Protein AF-A0A520GZL3-F1 (afdb_monomer_lite)

Sequence (51 aa):
AVRLLTNNPAKVAQLEAAGTRVVERVPHHLPPNPHNARYLATKRDRTGHEF

Foldseek 3Di:
DDAAADQFPVVQVVCVVVVHDHPHHHYDDDDDDPVCPVVVVCCCVPRVGDD

Radius of gyration: 12.38 Å; chains: 1; bounding box: 29×15×32 Å

pLDDT: mean 83.67, std 8.54, range [64.44, 94.81]

Secondary structure (DSSP, 8-state):
-EEEE-S-HHHHHHHHHTT--EEEEEP------TTTHHHHHHHHHHH----

Structure (mmCIF, N/CA/C/O backbone):
data_AF-A0A520GZL3-F1
#
_entry.id   AF-A0A520GZL3-F1
#
loop_
_atom_site.group_PDB
_atom_site.id
_atom_site.type_symbol
_atom_site.label_atom_id
_atom_site.label_alt_id
_atom_site.label_comp_id
_atom_site.label_asym_id
_atom_site.label_entity_id
_atom_site.label_seq_id
_atom_site.pdbx_PDB_ins_code
_atom_site.Cartn_x
_atom_site.Cartn_y
_atom_site.Cartn_z
_atom_site.occupancy
_atom_site.B_iso_or_equiv
_atom_site.auth_seq_id
_atom_site.auth_comp_id
_atom_site.auth_asym_id
_atom_site.auth_atom_id
_atom_site.pdbx_PDB_model_num
ATOM 1 N N . ALA A 1 1 ? -16.563 -1.812 6.315 1.00 82.50 1 ALA A N 1
ATOM 2 C CA . ALA A 1 1 ? -15.654 -2.861 5.808 1.00 82.50 1 ALA A CA 1
ATOM 3 C C . ALA A 1 1 ? -15.275 -2.521 4.372 1.00 82.50 1 ALA A C 1
ATOM 5 O O . ALA A 1 1 ? -16.166 -2.105 3.640 1.00 82.50 1 ALA A O 1
ATOM 6 N N . VAL A 1 2 ? -13.997 -2.632 3.989 1.00 92.94 2 VAL A N 1
ATOM 7 C CA . VAL A 1 2 ? -13.484 -2.179 2.679 1.00 92.94 2 VAL A CA 1
ATOM 8 C C . VAL A 1 2 ? -12.624 -3.234 1.982 1.00 92.94 2 VAL A C 1
ATOM 10 O O . VAL A 1 2 ? -11.926 -4.007 2.640 1.00 92.94 2 VAL A O 1
ATOM 13 N N . ARG A 1 3 ? -12.642 -3.219 0.646 1.00 93.44 3 ARG A N 1
ATOM 14 C CA . ARG A 1 3 ? -11.663 -3.908 -0.206 1.00 93.44 3 ARG A CA 1
ATOM 15 C C . ARG A 1 3 ? -10.545 -2.916 -0.510 1.00 93.44 3 ARG A C 1
ATOM 17 O O . ARG A 1 3 ? -10.792 -1.886 -1.136 1.00 93.44 3 ARG A O 1
ATOM 24 N N . LEU A 1 4 ? -9.348 -3.173 0.000 1.00 92.38 4 LEU A N 1
ATOM 25 C CA . LEU A 1 4 ? -8.248 -2.218 -0.040 1.00 92.38 4 LEU A CA 1
ATOM 26 C C . LEU A 1 4 ? -7.377 -2.455 -1.273 1.00 92.38 4 LEU A C 1
ATOM 28 O O . LEU A 1 4 ? -6.658 -3.448 -1.337 1.00 92.38 4 LEU A O 1
ATOM 32 N N . LEU A 1 5 ? -7.400 -1.511 -2.214 1.00 92.44 5 LEU A N 1
ATOM 33 C CA . LEU A 1 5 ? -6.503 -1.500 -3.368 1.00 92.44 5 LEU A CA 1
ATOM 34 C C . LEU A 1 5 ? -5.109 -1.016 -2.939 1.00 92.44 5 LEU A C 1
ATOM 36 O O . LEU A 1 5 ? -4.874 0.186 -2.802 1.00 92.44 5 LEU A O 1
ATOM 40 N N . THR A 1 6 ? -4.188 -1.938 -2.657 1.00 87.44 6 TH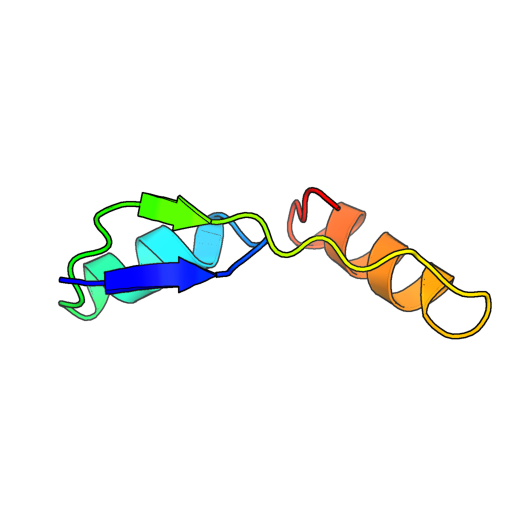R A N 1
ATOM 41 C CA . THR A 1 6 ? -2.825 -1.586 -2.241 1.00 87.44 6 THR A CA 1
ATOM 42 C C . THR A 1 6 ? -1.818 -2.702 -2.497 1.00 87.44 6 THR A C 1
ATOM 44 O O . THR A 1 6 ? -2.081 -3.873 -2.233 1.00 87.44 6 THR A O 1
ATOM 47 N N . ASN A 1 7 ? -0.610 -2.310 -2.906 1.00 85.50 7 ASN A N 1
ATOM 48 C CA . ASN A 1 7 ? 0.549 -3.205 -2.975 1.00 85.50 7 ASN A CA 1
ATOM 49 C C . ASN A 1 7 ? 1.360 -3.209 -1.675 1.00 85.50 7 ASN A C 1
ATOM 51 O O . ASN A 1 7 ? 2.295 -3.987 -1.547 1.00 85.50 7 ASN A O 1
ATOM 55 N N . ASN A 1 8 ? 1.026 -2.347 -0.707 1.00 85.62 8 ASN A N 1
ATOM 56 C CA . ASN A 1 8 ? 1.755 -2.233 0.551 1.00 85.62 8 ASN A CA 1
ATOM 57 C C . ASN A 1 8 ? 1.083 -3.075 1.654 1.00 85.62 8 ASN A C 1
ATOM 59 O O . ASN A 1 8 ? 0.053 -2.642 2.184 1.00 85.62 8 ASN A O 1
ATOM 63 N N . PRO A 1 9 ? 1.661 -4.215 2.074 1.00 82.62 9 PRO A N 1
ATOM 64 C CA . PRO A 1 9 ? 1.069 -5.051 3.120 1.00 82.62 9 PRO A CA 1
ATOM 65 C C . PRO A 1 9 ? 0.973 -4.332 4.474 1.00 82.62 9 PRO A C 1
ATOM 67 O O . PRO A 1 9 ? -0.008 -4.506 5.194 1.00 82.62 9 PRO A O 1
ATOM 70 N N . ALA A 1 10 ? 1.910 -3.431 4.795 1.00 89.19 10 ALA A N 1
ATOM 71 C CA . ALA A 1 10 ? 1.872 -2.669 6.047 1.00 89.19 10 ALA A CA 1
ATOM 72 C C . ALA A 1 10 ? 0.660 -1.721 6.131 1.00 89.19 10 ALA A C 1
ATOM 74 O O . ALA A 1 10 ? 0.239 -1.334 7.222 1.00 89.19 10 ALA A O 1
ATOM 75 N N . LYS A 1 11 ? 0.070 -1.350 4.986 1.00 86.69 11 LYS A N 1
ATOM 76 C CA . LYS A 1 11 ? -1.097 -0.464 4.939 1.00 86.69 11 LYS A CA 1
ATOM 77 C C . LYS A 1 11 ? -2.367 -1.146 5.449 1.00 86.69 11 LYS A C 1
ATOM 79 O O . LYS A 1 11 ? -3.229 -0.455 5.984 1.00 86.69 11 LYS A O 1
ATOM 84 N N . VAL A 1 12 ? -2.457 -2.472 5.320 1.00 90.00 12 VAL A N 1
ATOM 85 C CA . VAL A 1 12 ? -3.559 -3.269 5.880 1.00 90.00 12 VAL A CA 1
ATOM 86 C C . VAL A 1 12 ? -3.549 -3.141 7.403 1.00 90.00 12 VAL A C 1
ATOM 88 O O . VAL A 1 12 ? -4.503 -2.618 7.970 1.00 90.00 12 VAL A O 1
ATOM 91 N N . ALA A 1 13 ? -2.422 -3.483 8.038 1.00 90.94 13 ALA A N 1
ATOM 92 C CA . ALA A 1 13 ? -2.273 -3.429 9.493 1.00 90.94 13 ALA A CA 1
ATOM 93 C C . ALA A 1 13 ? 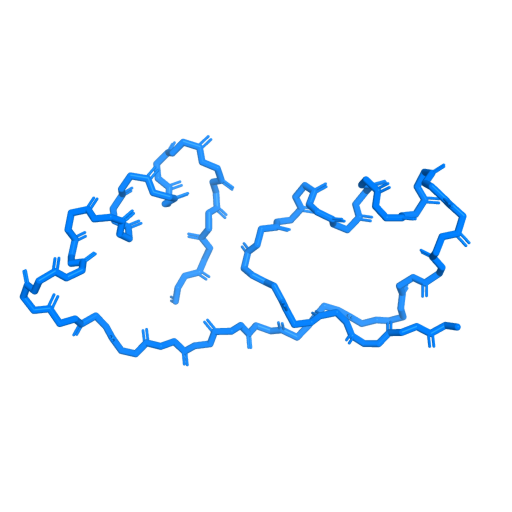-2.521 -2.020 10.065 1.00 90.94 13 ALA A C 1
ATOM 95 O O . ALA A 1 13 ? -3.163 -1.871 11.101 1.00 90.94 13 ALA A O 1
ATOM 96 N N . GLN A 1 14 ? -2.062 -0.969 9.374 1.00 93.06 14 GLN A N 1
ATOM 97 C CA . GLN A 1 14 ? -2.311 0.418 9.788 1.00 93.06 14 GLN A CA 1
ATOM 98 C C . GLN A 1 14 ? -3.795 0.796 9.752 1.00 93.06 14 GLN A C 1
ATOM 100 O O . GLN A 1 14 ? -4.269 1.491 10.648 1.00 93.06 14 GLN A O 1
ATOM 105 N N . LEU A 1 15 ? -4.527 0.374 8.718 1.00 93.19 15 LEU A N 1
ATOM 106 C CA . LEU A 1 15 ? -5.953 0.674 8.597 1.00 93.19 15 LEU A CA 1
ATOM 107 C C . LEU A 1 15 ? -6.781 -0.106 9.617 1.00 93.19 15 LEU A C 1
ATOM 109 O O . LEU A 1 15 ? -7.695 0.466 10.207 1.00 93.19 15 LEU A O 1
ATOM 113 N N . GLU A 1 16 ? -6.426 -1.363 9.874 1.00 92.56 16 GLU A N 1
ATOM 114 C CA . GLU A 1 16 ? -7.070 -2.170 10.912 1.00 92.56 16 GLU A CA 1
ATOM 115 C C . GLU A 1 16 ? -6.839 -1.583 12.308 1.00 92.56 16 GLU A C 1
ATOM 117 O O . GLU A 1 16 ? -7.798 -1.420 13.062 1.00 92.56 16 GLU A O 1
ATOM 122 N N . ALA A 1 17 ? -5.609 -1.159 12.620 1.00 93.81 17 ALA A N 1
ATOM 123 C CA . ALA A 1 17 ? -5.293 -0.470 13.873 1.00 93.81 17 ALA A CA 1
ATOM 124 C C . ALA A 1 17 ? -6.046 0.866 14.029 1.00 93.81 17 ALA A C 1
ATOM 126 O O . ALA A 1 17 ? -6.384 1.261 15.142 1.00 93.81 17 ALA A O 1
ATOM 127 N N . ALA A 1 18 ? -6.354 1.543 12.920 1.00 94.81 18 ALA A N 1
ATOM 128 C CA . ALA A 1 18 ? -7.171 2.757 12.896 1.00 94.81 18 ALA A CA 1
ATOM 129 C C . ALA A 1 18 ? -8.692 2.485 12.930 1.00 94.81 18 ALA A C 1
ATOM 131 O O . ALA A 1 18 ? -9.485 3.413 12.778 1.00 94.81 18 ALA A O 1
ATOM 132 N N . GLY A 1 19 ? -9.122 1.228 13.093 1.00 94.00 19 GLY A N 1
ATOM 133 C CA . GLY A 1 19 ? -10.535 0.839 13.186 1.00 94.00 19 GLY A CA 1
ATOM 134 C C . GLY A 1 19 ? -11.227 0.596 11.841 1.00 94.00 19 GLY A C 1
ATOM 135 O O . GLY A 1 19 ? -12.431 0.335 11.794 1.00 94.00 19 GLY A O 1
ATOM 136 N N . THR A 1 20 ? -10.493 0.642 10.727 1.00 93.81 20 THR A N 1
ATOM 137 C CA . THR A 1 20 ? -11.036 0.310 9.407 1.00 93.81 20 THR A CA 1
ATOM 138 C C . THR A 1 20 ? -10.899 -1.183 9.142 1.00 93.81 20 THR A C 1
ATOM 140 O O . THR A 1 20 ? -9.811 -1.689 8.890 1.00 93.81 20 THR A O 1
ATOM 143 N N . ARG A 1 21 ? -12.028 -1.897 9.120 1.00 94.25 21 ARG A N 1
ATOM 144 C CA . ARG A 1 21 ? -12.051 -3.320 8.751 1.00 94.25 21 ARG A CA 1
ATOM 145 C C . ARG A 1 21 ? -11.726 -3.514 7.267 1.00 94.25 21 ARG A C 1
ATOM 147 O O . ARG A 1 21 ? -12.557 -3.175 6.415 1.00 94.25 21 ARG A O 1
ATOM 154 N N . VAL A 1 22 ? -10.576 -4.115 6.975 1.00 93.12 22 VAL A N 1
ATOM 155 C CA . VAL A 1 22 ? -10.181 -4.568 5.635 1.00 93.12 22 VAL A CA 1
ATOM 156 C C . VAL A 1 22 ? -10.682 -6.001 5.445 1.00 93.12 22 VAL A C 1
ATOM 158 O O . VAL A 1 22 ? -10.410 -6.866 6.265 1.00 93.12 22 VAL A O 1
ATOM 161 N N . VAL A 1 23 ? -11.476 -6.256 4.403 1.00 94.69 23 VAL A N 1
ATOM 162 C CA . VAL A 1 23 ? -12.007 -7.610 4.117 1.00 94.69 23 VAL A CA 1
ATOM 163 C C . VAL A 1 23 ? -11.242 -8.328 3.015 1.00 9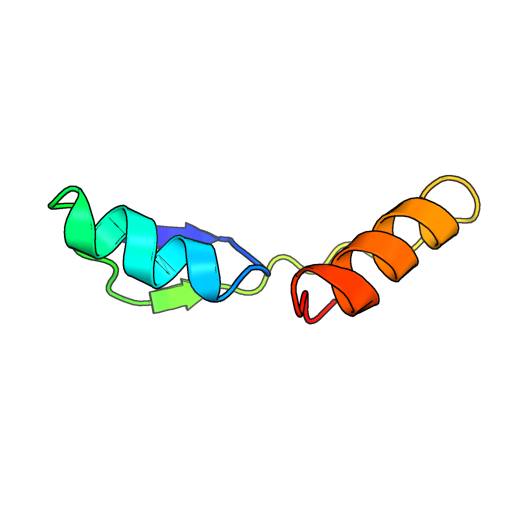4.69 23 VAL A C 1
ATOM 165 O O . VAL A 1 23 ? -11.343 -9.541 2.891 1.00 94.69 23 VAL A O 1
ATOM 168 N N . GLU A 1 24 ? -10.484 -7.581 2.218 1.00 91.50 24 GLU A N 1
ATOM 169 C CA . GLU A 1 24 ? -9.720 -8.100 1.089 1.00 91.50 24 GLU A CA 1
ATOM 170 C C . GLU A 1 24 ? -8.615 -7.100 0.731 1.00 91.50 24 GLU A C 1
ATOM 172 O O . GLU A 1 24 ? -8.865 -5.889 0.696 1.00 91.50 24 GLU A O 1
ATOM 177 N N . ARG A 1 25 ? -7.409 -7.601 0.436 1.00 90.75 25 ARG A N 1
ATOM 178 C CA . ARG A 1 25 ? -6.344 -6.830 -0.220 1.00 90.75 25 ARG A CA 1
ATOM 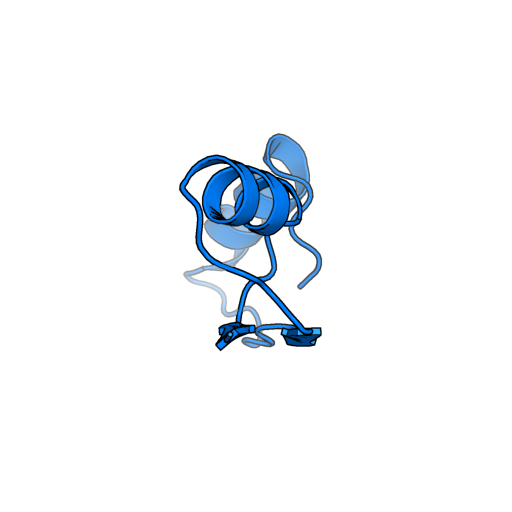179 C C . ARG A 1 25 ? -6.435 -7.078 -1.722 1.00 90.75 25 ARG A C 1
ATOM 181 O O . ARG A 1 25 ? -6.213 -8.199 -2.166 1.00 90.75 25 ARG A O 1
ATOM 188 N N . VAL A 1 26 ? -6.724 -6.030 -2.484 1.00 90.50 26 VAL A N 1
ATOM 189 C CA . VAL A 1 26 ? -6.734 -6.062 -3.949 1.00 90.50 26 VAL A CA 1
ATOM 190 C C . VAL A 1 26 ? -5.385 -5.531 -4.445 1.00 90.50 26 VAL A C 1
ATOM 192 O O . VAL A 1 26 ? -5.035 -4.392 -4.116 1.00 90.50 26 VAL A O 1
ATOM 195 N N . PRO A 1 27 ? -4.608 -6.315 -5.210 1.00 84.44 27 PRO A N 1
ATOM 196 C CA . PRO A 1 27 ? -3.380 -5.831 -5.826 1.00 84.44 27 PRO A CA 1
ATOM 197 C C . PRO A 1 27 ? -3.653 -4.676 -6.794 1.00 84.44 27 PRO A C 1
ATOM 199 O O . PRO A 1 27 ? -4.602 -4.696 -7.578 1.00 84.44 27 PRO A O 1
ATOM 202 N N . HIS A 1 28 ? -2.800 -3.663 -6.751 1.00 79.50 28 HIS A N 1
ATOM 203 C CA . HIS A 1 28 ? -2.798 -2.545 -7.679 1.00 79.50 28 HIS A CA 1
ATOM 204 C C . HIS A 1 28 ? -1.724 -2.750 -8.749 1.00 79.50 28 HIS A C 1
ATOM 206 O O . HIS A 1 28 ? -0.595 -2.274 -8.624 1.00 79.50 28 HIS A O 1
ATOM 212 N N . HIS A 1 29 ? -2.072 -3.461 -9.817 1.00 74.19 29 HIS A N 1
ATOM 213 C CA . HIS A 1 29 ? -1.158 -3.676 -10.935 1.00 74.19 29 HIS A CA 1
ATOM 214 C C . HIS A 1 29 ? -1.131 -2.447 -11.849 1.00 74.19 29 HIS A C 1
ATOM 216 O O . HIS A 1 29 ? -2.103 -2.163 -12.550 1.00 74.19 29 HIS A O 1
ATOM 222 N N . LEU A 1 30 ? -0.008 -1.725 -11.855 1.00 70.56 30 LEU A N 1
ATOM 223 C CA . LEU A 1 30 ? 0.331 -0.793 -12.930 1.00 70.56 30 LEU A CA 1
ATOM 224 C C . LEU A 1 30 ? 1.576 -1.304 -13.649 1.00 70.56 30 LEU A C 1
ATOM 226 O O . LEU A 1 30 ? 2.571 -1.593 -12.980 1.00 70.56 30 LEU A O 1
ATOM 230 N N . PRO A 1 31 ? 1.568 -1.358 -14.991 1.00 70.06 31 PRO A N 1
ATOM 231 C CA . PRO A 1 31 ? 2.766 -1.707 -15.727 1.00 70.06 31 PRO A CA 1
ATOM 232 C C . PRO A 1 31 ? 3.869 -0.668 -15.455 1.00 70.06 31 PRO A C 1
ATOM 234 O O . PRO A 1 31 ? 3.604 0.545 -15.474 1.00 70.06 31 PRO A O 1
ATOM 237 N N . PRO A 1 32 ? 5.111 -1.112 -15.195 1.00 71.12 32 PRO A N 1
ATOM 238 C CA . PRO A 1 32 ? 6.242 -0.207 -15.115 1.00 71.12 32 PRO A CA 1
ATOM 239 C C . PRO A 1 32 ? 6.451 0.483 -16.467 1.00 71.12 32 PRO A C 1
ATOM 241 O O . PRO A 1 32 ? 6.317 -0.120 -17.529 1.00 71.12 32 PRO A O 1
ATOM 244 N N . ASN A 1 33 ? 6.810 1.758 -16.418 1.00 78.19 33 ASN A N 1
ATOM 245 C CA . ASN A 1 33 ? 7.260 2.542 -17.554 1.00 78.19 33 ASN A CA 1
ATOM 246 C C . ASN A 1 33 ? 8.655 3.125 -17.250 1.00 78.19 33 ASN A C 1
ATOM 248 O O . ASN A 1 33 ? 9.082 3.149 -16.089 1.00 78.19 33 ASN A O 1
ATOM 252 N N . PRO A 1 34 ? 9.387 3.617 -18.263 1.00 80.12 34 PRO A N 1
ATOM 253 C CA . PRO A 1 34 ? 10.751 4.109 -18.066 1.00 80.12 34 PRO A CA 1
ATOM 254 C C . PRO A 1 34 ? 10.867 5.230 -17.019 1.00 80.12 34 PRO A C 1
ATOM 256 O O . PRO A 1 34 ? 11.891 5.350 -16.352 1.00 80.12 34 PRO A O 1
ATOM 259 N N . HIS A 1 35 ? 9.808 6.021 -16.826 1.00 80.44 35 HIS A N 1
ATOM 260 C CA . HIS A 1 35 ? 9.792 7.138 -15.881 1.00 80.44 35 HIS A CA 1
ATOM 261 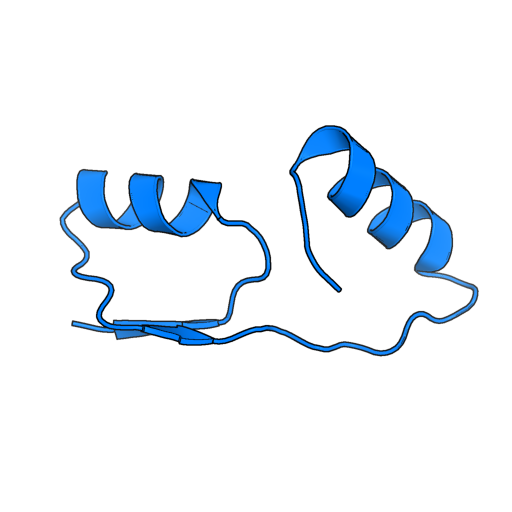C C . HIS A 1 35 ? 9.537 6.703 -14.430 1.00 80.44 35 HIS A C 1
ATOM 263 O O . HIS A 1 35 ? 10.027 7.352 -13.506 1.00 80.44 35 HIS A O 1
ATOM 269 N N . ASN A 1 36 ? 8.798 5.612 -14.201 1.00 80.19 36 ASN A N 1
ATOM 270 C CA . ASN A 1 36 ? 8.441 5.143 -12.857 1.00 80.19 36 ASN A CA 1
ATOM 271 C C . ASN A 1 36 ? 9.269 3.933 -12.377 1.00 80.19 36 ASN A C 1
ATOM 273 O O . ASN A 1 36 ? 9.196 3.592 -11.197 1.00 80.19 36 ASN A O 1
ATOM 277 N N . ALA A 1 37 ? 10.114 3.334 -13.224 1.00 79.81 37 ALA A N 1
ATOM 278 C CA . ALA A 1 37 ? 10.902 2.140 -12.894 1.00 79.81 37 ALA A CA 1
ATOM 279 C C . ALA A 1 37 ? 11.730 2.282 -11.600 1.00 79.81 37 ALA A C 1
ATOM 281 O O . ALA A 1 37 ? 11.693 1.410 -10.731 1.00 79.81 37 ALA A O 1
ATOM 282 N N . ARG A 1 38 ? 12.423 3.416 -11.415 1.00 82.06 38 ARG A N 1
ATOM 283 C CA . ARG A 1 38 ? 13.203 3.689 -10.191 1.00 82.06 38 ARG A CA 1
ATOM 284 C C . ARG A 1 38 ? 12.314 3.836 -8.950 1.00 82.06 38 ARG A C 1
ATOM 286 O O . ARG A 1 38 ? 12.696 3.419 -7.853 1.00 82.06 38 ARG A O 1
ATOM 293 N N . TYR A 1 39 ? 11.134 4.429 -9.115 1.00 80.94 39 TYR A N 1
ATOM 294 C CA . TYR A 1 39 ? 10.163 4.601 -8.037 1.00 80.94 39 TYR A CA 1
ATOM 295 C C . TYR A 1 39 ? 9.596 3.251 -7.588 1.00 80.94 39 TYR A C 1
ATOM 297 O O . TYR A 1 39 ? 9.595 2.956 -6.392 1.00 80.94 39 TYR A O 1
ATOM 305 N N . LEU A 1 40 ? 9.200 2.402 -8.541 1.00 76.69 40 LEU A N 1
ATOM 306 C CA . LEU A 1 40 ? 8.701 1.054 -8.269 1.00 76.69 40 LEU A CA 1
ATOM 307 C C . LEU A 1 40 ? 9.793 0.180 -7.629 1.00 76.69 40 LEU A C 1
ATOM 309 O O . LEU A 1 40 ? 9.535 -0.456 -6.612 1.00 76.69 40 LEU A O 1
ATOM 313 N N . ALA A 1 41 ? 11.041 0.239 -8.109 1.00 80.31 41 ALA A N 1
ATOM 314 C CA . ALA A 1 41 ? 12.161 -0.466 -7.474 1.00 80.31 41 ALA A CA 1
ATOM 315 C C . ALA A 1 41 ? 12.345 -0.055 -6.001 1.00 80.31 41 ALA A C 1
ATOM 317 O O . ALA A 1 41 ? 12.373 -0.905 -5.116 1.00 80.31 41 ALA A O 1
ATOM 318 N N . THR A 1 42 ? 12.346 1.251 -5.713 1.00 80.81 42 THR A N 1
ATOM 319 C CA . THR A 1 42 ? 12.458 1.758 -4.333 1.00 80.81 42 THR A CA 1
ATOM 320 C C . THR A 1 42 ? 11.317 1.258 -3.441 1.00 80.81 42 THR A C 1
ATOM 322 O O . THR A 1 42 ? 11.529 0.915 -2.278 1.00 80.81 42 THR A O 1
ATOM 325 N N . LYS A 1 43 ? 10.091 1.222 -3.971 1.00 76.50 43 LYS A N 1
ATOM 326 C CA . LYS A 1 43 ? 8.900 0.764 -3.248 1.00 76.50 43 LYS A CA 1
ATOM 327 C C . LYS A 1 43 ? 8.921 -0.741 -2.967 1.00 76.50 43 LYS A C 1
ATOM 329 O O . LYS A 1 43 ? 8.512 -1.149 -1.875 1.00 76.50 43 LYS A O 1
ATOM 334 N N . ARG A 1 44 ? 9.429 -1.549 -3.898 1.00 77.44 44 ARG A N 1
ATOM 335 C CA . ARG A 1 44 ? 9.669 -2.980 -3.681 1.00 77.44 44 ARG A CA 1
ATOM 336 C C . ARG A 1 44 ? 10.706 -3.171 -2.577 1.00 77.44 44 ARG A C 1
ATOM 338 O O . ARG A 1 44 ? 10.407 -3.800 -1.569 1.00 77.44 44 ARG A O 1
ATOM 345 N N . ASP A 1 45 ? 11.866 -2.537 -2.722 1.00 77.81 45 ASP A N 1
ATOM 346 C CA . ASP A 1 45 ? 13.027 -2.805 -1.870 1.00 77.81 45 ASP A CA 1
ATOM 347 C C . ASP A 1 45 ? 12.851 -2.281 -0.433 1.00 77.81 45 ASP A C 1
ATOM 349 O O . ASP A 1 45 ? 13.316 -2.907 0.514 1.00 77.81 45 ASP A O 1
ATOM 353 N N . ARG A 1 46 ? 12.164 -1.144 -0.236 1.00 77.31 46 ARG A N 1
ATOM 354 C CA . ARG A 1 46 ? 11.994 -0.537 1.102 1.00 77.31 46 ARG A CA 1
ATOM 355 C C . ARG A 1 46 ? 10.698 -0.893 1.811 1.00 77.31 46 ARG A C 1
ATOM 357 O O . ARG A 1 46 ? 10.623 -0.787 3.029 1.00 77.31 46 ARG A O 1
ATOM 364 N N . THR A 1 47 ? 9.651 -1.203 1.057 1.00 74.19 47 THR A N 1
ATOM 365 C CA . THR A 1 47 ? 8.291 -1.332 1.605 1.00 74.19 47 THR A CA 1
ATOM 366 C C . THR A 1 47 ? 7.589 -2.610 1.162 1.00 74.19 47 THR A C 1
ATOM 368 O O . THR A 1 47 ? 6.381 -2.719 1.346 1.00 74.19 47 THR A O 1
ATOM 371 N N . GLY A 1 48 ? 8.322 -3.552 0.559 1.00 69.00 48 GLY A N 1
ATOM 372 C CA . GLY A 1 48 ? 7.803 -4.862 0.171 1.00 69.00 48 GLY A CA 1
ATOM 373 C C . GLY A 1 48 ? 6.643 -4.793 -0.818 1.00 69.00 48 GLY A C 1
ATOM 374 O O . GLY A 1 48 ? 5.756 -5.635 -0.752 1.00 69.00 48 GLY A O 1
ATOM 375 N N . HIS A 1 49 ? 6.589 -3.767 -1.680 1.00 73.94 49 HIS A N 1
ATOM 376 C CA . HIS A 1 49 ? 5.530 -3.705 -2.690 1.00 73.94 49 HIS A CA 1
ATOM 377 C C . HIS A 1 49 ? 5.709 -4.840 -3.701 1.00 73.94 49 HIS A C 1
ATOM 379 O O . HIS A 1 49 ? 6.741 -4.920 -4.367 1.00 73.94 49 HIS A O 1
ATOM 385 N N . GLU A 1 50 ? 4.679 -5.670 -3.830 1.00 65.31 50 GLU A N 1
ATOM 386 C CA . GLU 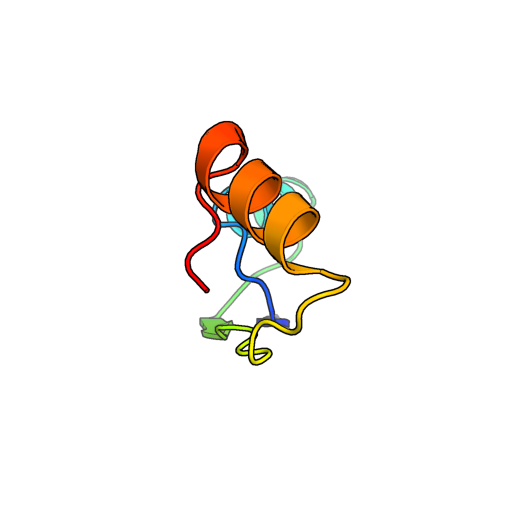A 1 50 ? 4.505 -6.623 -4.926 1.00 65.31 50 GLU A CA 1
ATOM 387 C C . GLU A 1 50 ? 3.835 -5.860 -6.079 1.00 65.31 50 GLU A C 1
ATOM 389 O O . GLU A 1 50 ? 2.763 -5.283 -5.888 1.00 65.31 50 GLU A O 1
ATOM 394 N N . PHE A 1 51 ? 4.507 -5.755 -7.227 1.00 64.44 51 PHE A N 1
ATOM 395 C CA . PHE A 1 51 ? 4.007 -5.072 -8.428 1.00 64.44 51 PHE A CA 1
ATOM 396 C C . PHE A 1 51 ? 3.512 -6.082 -9.454 1.00 64.44 51 PHE A C 1
ATOM 398 O O . PHE A 1 51 ? 4.212 -7.104 -9.616 1.00 64.44 51 PHE A O 1
#